Protein AF-A0A031FPN6-F1 (afdb_monomer_lite)

pLDDT: mean 72.19, std 14.5, range [34.94, 91.5]

Foldseek 3Di:
DDPDDPQPDDPPPLEWEWEWEDDPDQKIKTKTAPVCVVVLVVLCVVLVWDKDWDDDPDPDGRITIIITRQVVDVCSLLSNLVSVLVVCVVSQRGWYWYDYVVDIDIDRPDDSVVSSVVSVVVSVVVVVVVVVD

Radius of gyration: 14.67 Å; chains: 1; bounding box: 42×31×47 Å

Secondary structure (DSSP, 8-state):
--------S-S-TTEEEEEEEE-STTEEEEEEEGGGHHHHHHHHHHTT--EEEE----TT--EEEEEEESSSSTTHHHHHHHHHHHHHHHTBTBEEEEEETTEEEEESS--HHHHHHHHHHHHHHHHHHHTT-

Sequence (133 aa):
MTPHGEGWGSTDPDVIPLLIDQGFDGELKLRFPEDYAEELKALLDEQGLSHSTAAEFSSGVDLAIEVVNVLEVPGALAALAAVIRTIVHRHDGKKFVLKRGDVEVQASGYSEKHVKELLDEAARRQAELDGDR

Organism: NCBI:txid273677

Structure (mmCIF, N/CA/C/O backbone):
data_AF-A0A031FPN6-F1
#
_entry.id   AF-A0A031FPN6-F1
#
loop_
_atom_site.group_PDB
_atom_site.id
_atom_site.type_symbol
_atom_site.label_atom_id
_atom_site.label_alt_id
_atom_site.label_comp_id
_atom_site.label_asym_id
_atom_site.label_entity_id
_atom_site.label_seq_id
_atom_site.pdbx_PDB_ins_code
_atom_site.Cartn_x
_atom_site.Cartn_y
_atom_site.Cartn_z
_atom_site.occupancy
_atom_site.B_iso_or_equiv
_atom_site.auth_seq_id
_atom_site.auth_comp_id
_atom_site.auth_asym_id
_atom_site.auth_atom_id
_atom_site.pdbx_PDB_model_num
ATOM 1 N N . MET A 1 1 ? 16.508 -5.061 31.135 1.00 36.75 1 MET A N 1
ATOM 2 C CA . MET A 1 1 ? 15.055 -4.866 31.308 1.00 36.75 1 MET A CA 1
ATOM 3 C C . MET A 1 1 ? 14.516 -4.500 29.941 1.00 36.75 1 MET A C 1
ATOM 5 O O . MET A 1 1 ? 15.022 -3.567 29.338 1.00 36.75 1 MET A O 1
ATOM 9 N N . THR A 1 2 ? 13.658 -5.358 29.407 1.00 39.12 2 THR A N 1
ATOM 10 C CA . THR A 1 2 ? 13.120 -5.363 28.040 1.00 39.12 2 THR A CA 1
ATOM 11 C C . THR A 1 2 ? 12.391 -4.059 27.698 1.00 39.12 2 THR A C 1
ATOM 13 O O . THR A 1 2 ? 11.544 -3.641 28.490 1.00 39.12 2 THR A O 1
ATOM 16 N N . PRO A 1 3 ? 12.649 -3.416 26.544 1.00 44.19 3 PRO A N 1
ATOM 17 C CA . PRO A 1 3 ? 11.699 -2.456 26.017 1.00 44.19 3 PRO A CA 1
ATOM 18 C C . PRO A 1 3 ? 10.481 -3.217 25.482 1.00 44.19 3 PRO A C 1
ATOM 20 O O . PRO A 1 3 ? 10.594 -4.124 24.664 1.00 44.19 3 PRO A O 1
ATOM 23 N N . HIS A 1 4 ? 9.352 -2.893 26.107 1.00 34.94 4 HIS A N 1
ATOM 24 C CA . HIS A 1 4 ? 8.009 -2.777 25.548 1.00 34.94 4 HIS A CA 1
ATOM 25 C C . HIS A 1 4 ? 7.792 -3.469 24.195 1.00 34.94 4 HIS A C 1
ATOM 27 O O . HIS A 1 4 ? 8.253 -2.987 23.166 1.00 34.94 4 HIS A O 1
ATOM 33 N N . GLY A 1 5 ? 7.055 -4.581 24.213 1.00 37.91 5 GLY A N 1
ATOM 34 C CA . GLY A 1 5 ? 6.539 -5.187 22.995 1.00 37.91 5 GLY A CA 1
ATOM 35 C C . GLY A 1 5 ? 5.667 -4.176 22.263 1.00 37.91 5 GLY A C 1
ATOM 36 O O . GLY A 1 5 ? 4.622 -3.770 22.770 1.00 37.91 5 GLY A O 1
ATOM 37 N N . GLU A 1 6 ? 6.123 -3.762 21.089 1.00 40.84 6 GLU A N 1
ATOM 38 C CA . GLU A 1 6 ? 5.293 -3.136 20.076 1.00 40.84 6 GLU A CA 1
ATOM 39 C C . GLU A 1 6 ? 4.185 -4.140 19.741 1.00 40.84 6 GLU A C 1
ATOM 41 O O . GLU A 1 6 ? 4.411 -5.167 19.101 1.00 40.84 6 GLU A O 1
ATOM 46 N N . GLY A 1 7 ? 2.996 -3.905 20.293 1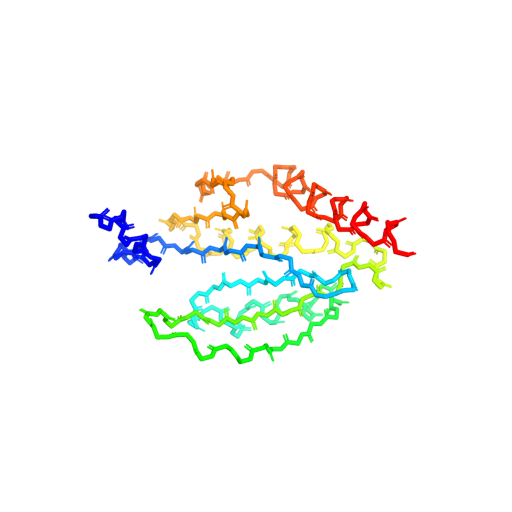.00 41.81 7 GLY A N 1
ATOM 47 C CA . GLY A 1 7 ? 1.790 -4.639 19.943 1.00 41.81 7 GLY A CA 1
ATOM 48 C C . GLY A 1 7 ? 1.390 -4.237 18.534 1.00 41.81 7 GLY A C 1
ATOM 49 O O . GLY A 1 7 ? 0.646 -3.281 18.344 1.00 41.81 7 GLY A O 1
ATOM 50 N N . TRP A 1 8 ? 1.944 -4.924 17.543 1.00 57.94 8 TRP A N 1
ATOM 51 C CA . TRP A 1 8 ? 1.508 -4.803 16.162 1.00 57.94 8 TRP A CA 1
ATOM 52 C C . TRP A 1 8 ? 0.131 -5.450 16.074 1.00 57.94 8 TRP A C 1
ATOM 54 O O . TRP A 1 8 ? -0.028 -6.623 16.383 1.00 57.94 8 TRP A O 1
ATOM 64 N N . GLY A 1 9 ? -0.876 -4.646 15.760 1.00 49.59 9 GLY A N 1
ATOM 65 C CA . GLY A 1 9 ? -2.279 -5.020 15.871 1.00 49.59 9 GLY A CA 1
ATOM 66 C C . GLY A 1 9 ? -2.996 -4.012 16.752 1.00 49.59 9 GLY A C 1
ATOM 67 O O . GLY A 1 9 ? -3.085 -4.183 17.969 1.00 49.59 9 GLY A O 1
ATOM 68 N N . SER A 1 10 ? -3.523 -2.950 16.136 1.00 50.72 10 SER A N 1
ATOM 69 C CA . SER A 1 10 ? -4.582 -2.185 16.790 1.00 50.72 10 SER A CA 1
ATOM 70 C C . SER A 1 10 ? -5.674 -3.175 17.172 1.00 50.72 10 SER A C 1
ATOM 72 O O . SER A 1 10 ? -6.224 -3.866 16.322 1.00 50.72 10 SER A O 1
ATOM 74 N N . THR A 1 11 ? -5.959 -3.277 18.467 1.00 53.16 11 THR A N 1
ATOM 75 C CA . THR A 1 11 ? -7.057 -4.113 18.974 1.00 53.16 11 THR A CA 1
ATOM 76 C C . THR A 1 11 ? -8.417 -3.456 18.707 1.00 53.16 11 THR A C 1
ATOM 78 O O . THR A 1 11 ? -9.461 -4.028 19.010 1.00 53.16 11 THR A O 1
ATOM 81 N N . ASP A 1 12 ? -8.400 -2.244 18.145 1.00 62.16 12 ASP A N 1
ATOM 82 C CA . ASP A 1 12 ? -9.553 -1.500 17.676 1.00 62.16 12 ASP A CA 1
ATOM 83 C C . ASP A 1 12 ? -10.036 -2.069 16.329 1.00 62.16 12 ASP A C 1
ATOM 85 O O . ASP A 1 12 ? -9.358 -1.889 15.316 1.00 62.16 12 ASP A O 1
ATOM 89 N N . PRO A 1 13 ? -11.230 -2.686 16.265 1.00 63.19 13 PRO A N 1
ATOM 90 C CA . PRO A 1 13 ? -11.785 -3.230 15.017 1.00 63.19 13 PRO A CA 1
ATOM 91 C C . PRO A 1 13 ? -12.114 -2.145 13.974 1.00 63.19 13 PRO A C 1
ATOM 93 O O . PRO A 1 13 ? -12.442 -2.451 12.830 1.00 63.19 13 PRO A O 1
ATOM 96 N N . ASP A 1 14 ? -12.050 -0.876 14.379 1.00 69.81 14 ASP A N 1
ATOM 97 C CA . ASP A 1 14 ? -12.272 0.297 13.535 1.00 69.81 14 ASP A CA 1
ATOM 98 C C . ASP A 1 14 ? -10.990 0.766 12.821 1.00 69.81 14 ASP A C 1
ATOM 100 O O . ASP A 1 14 ? -11.045 1.662 11.978 1.00 69.81 14 ASP A O 1
ATOM 104 N N . VAL A 1 15 ? -9.831 0.179 13.150 1.00 73.50 15 VAL A N 1
ATOM 105 C CA . VAL A 1 15 ? -8.535 0.556 12.582 1.00 73.50 15 VAL A CA 1
ATOM 106 C C . VAL A 1 15 ? -8.035 -0.520 11.618 1.00 73.50 15 VAL A C 1
ATOM 108 O 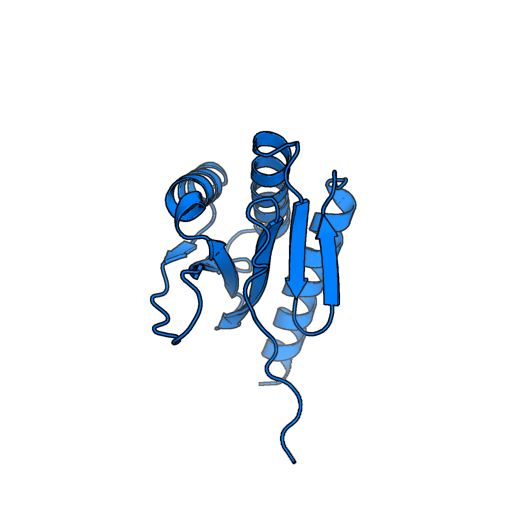O . VAL A 1 15 ? -7.808 -1.659 12.013 1.00 73.50 15 VAL A O 1
ATOM 111 N N . ILE A 1 16 ? -7.801 -0.150 10.360 1.00 79.56 16 ILE A N 1
ATOM 112 C CA . ILE A 1 16 ? -7.177 -1.008 9.351 1.00 79.56 16 ILE A CA 1
ATOM 113 C C . ILE A 1 16 ? -5.692 -0.630 9.229 1.00 79.56 16 ILE A C 1
ATOM 115 O O . ILE A 1 16 ? -5.367 0.422 8.662 1.00 79.56 16 ILE A O 1
ATOM 119 N N . PRO A 1 17 ? -4.762 -1.452 9.746 1.00 80.06 17 PRO A N 1
ATOM 120 C CA . PRO A 1 17 ? -3.340 -1.226 9.532 1.00 80.06 17 PRO A CA 1
ATOM 121 C C . PRO A 1 17 ? -2.968 -1.533 8.076 1.00 80.06 17 PRO A C 1
ATOM 123 O O . PRO A 1 17 ? -3.272 -2.607 7.564 1.00 80.06 17 PRO A O 1
ATOM 126 N N . LEU A 1 18 ? -2.275 -0.601 7.424 1.00 83.12 18 LEU A N 1
ATOM 127 C CA . LEU A 1 18 ? -1.644 -0.805 6.125 1.00 83.12 18 LEU A CA 1
ATOM 128 C C . LEU A 1 18 ? -0.152 -0.502 6.255 1.00 83.12 18 LEU A C 1
ATOM 130 O O . LEU A 1 18 ? 0.273 0.649 6.335 1.00 83.12 18 LEU A O 1
ATOM 134 N N . LEU A 1 19 ? 0.659 -1.547 6.285 1.00 81.81 19 LEU A N 1
ATOM 135 C CA . LEU A 1 19 ? 2.103 -1.423 6.419 1.00 81.81 19 LEU A CA 1
ATOM 136 C C . LEU A 1 19 ? 2.747 -1.496 5.045 1.00 81.81 19 LEU A C 1
ATOM 138 O O . LEU A 1 19 ? 2.406 -2.361 4.243 1.00 81.81 19 LEU A O 1
ATOM 142 N N . ILE A 1 20 ? 3.686 -0.593 4.794 1.00 83.81 20 ILE A N 1
ATOM 143 C CA . ILE A 1 20 ? 4.485 -0.572 3.575 1.00 83.81 20 ILE A CA 1
ATOM 144 C C . ILE A 1 20 ? 5.932 -0.785 3.998 1.00 83.81 20 ILE A C 1
ATOM 146 O O . ILE A 1 20 ? 6.579 0.111 4.545 1.00 83.81 20 ILE A O 1
ATOM 150 N N . ASP A 1 21 ? 6.420 -1.991 3.754 1.00 81.12 21 ASP A N 1
ATOM 151 C CA . ASP A 1 21 ? 7.791 -2.408 4.005 1.00 81.12 21 ASP A CA 1
ATOM 152 C C . ASP A 1 21 ? 8.578 -2.492 2.698 1.00 81.12 21 ASP A C 1
ATOM 154 O O . ASP A 1 21 ? 8.016 -2.593 1.604 1.00 81.12 21 ASP A O 1
ATOM 158 N N . GLN A 1 22 ? 9.903 -2.460 2.809 1.00 75.56 22 GLN A N 1
ATOM 159 C CA . GLN A 1 22 ? 10.760 -2.693 1.651 1.00 75.56 22 GLN A CA 1
ATOM 160 C C . GLN A 1 22 ? 10.812 -4.189 1.316 1.00 75.56 22 GLN A C 1
ATOM 162 O O . GLN A 1 22 ? 10.978 -5.048 2.190 1.00 75.56 22 GLN A O 1
ATOM 167 N N . GLY A 1 23 ? 10.633 -4.494 0.033 1.00 73.12 23 GLY A N 1
ATOM 168 C CA . GLY A 1 23 ? 10.850 -5.812 -0.550 1.00 73.12 23 GLY A CA 1
ATOM 169 C C . GLY A 1 23 ? 12.276 -5.990 -1.066 1.00 73.12 23 GLY A C 1
ATOM 170 O O . GLY A 1 23 ? 13.184 -5.249 -0.688 1.00 73.12 23 GLY A O 1
ATOM 171 N N . PHE A 1 24 ? 12.485 -7.009 -1.898 1.00 70.88 24 PHE A N 1
ATOM 172 C CA . PHE A 1 24 ? 13.763 -7.235 -2.568 1.00 70.88 24 PHE A CA 1
ATOM 173 C C . PHE A 1 24 ? 13.724 -6.555 -3.951 1.00 70.88 24 PHE A C 1
ATOM 175 O O . PHE A 1 24 ? 12.649 -6.373 -4.497 1.00 70.88 24 PHE A O 1
ATOM 182 N N . ASP A 1 25 ? 14.859 -6.109 -4.500 1.00 74.31 25 ASP A N 1
ATOM 183 C CA . ASP A 1 25 ? 14.978 -5.725 -5.927 1.00 74.31 25 ASP A CA 1
ATOM 184 C C . ASP A 1 25 ? 13.870 -4.786 -6.473 1.00 74.31 25 ASP A C 1
ATOM 186 O O . ASP A 1 25 ? 13.190 -5.079 -7.448 1.00 74.31 25 ASP A O 1
ATOM 190 N N . GLY A 1 26 ? 13.614 -3.646 -5.821 1.00 71.94 26 GLY A N 1
ATOM 191 C CA . GLY A 1 26 ? 12.550 -2.736 -6.296 1.00 71.94 26 GLY A CA 1
ATOM 192 C C . GLY A 1 26 ? 11.101 -3.069 -5.917 1.00 71.94 26 GLY A C 1
ATOM 193 O O . GLY A 1 26 ? 10.194 -2.335 -6.309 1.00 71.94 26 GLY A O 1
ATOM 194 N N . GLU A 1 27 ? 10.863 -4.121 -5.137 1.00 84.81 27 GLU A N 1
ATOM 195 C CA . GLU A 1 27 ? 9.540 -4.484 -4.630 1.00 84.81 27 GLU A CA 1
ATOM 196 C C . GLU A 1 27 ? 9.135 -3.722 -3.355 1.00 84.81 27 GLU A C 1
ATOM 198 O O . GLU A 1 27 ? 9.958 -3.441 -2.482 1.00 84.81 27 GLU A O 1
ATOM 203 N N . LEU A 1 28 ? 7.838 -3.477 -3.178 1.00 85.56 28 LEU A N 1
ATOM 204 C CA . LEU A 1 28 ? 7.246 -3.045 -1.910 1.00 85.56 28 LEU A CA 1
ATOM 205 C C . LEU A 1 28 ? 6.420 -4.177 -1.304 1.00 85.56 28 LEU A C 1
ATOM 207 O O . LEU A 1 28 ? 5.650 -4.829 -2.000 1.00 85.56 28 LEU A O 1
ATOM 211 N N . LYS A 1 29 ? 6.540 -4.389 0.006 1.00 86.62 29 LYS A N 1
ATOM 212 C CA . LYS A 1 29 ? 5.722 -5.345 0.756 1.00 86.62 29 LYS A CA 1
ATOM 213 C C . LYS A 1 29 ? 4.574 -4.612 1.425 1.00 86.62 29 LYS A C 1
ATOM 215 O O . LYS A 1 29 ? 4.792 -3.793 2.313 1.00 86.62 29 LYS A O 1
ATOM 220 N N . LEU A 1 30 ? 3.355 -4.926 1.021 1.00 86.50 30 LEU A N 1
ATOM 221 C CA . LEU A 1 30 ? 2.141 -4.435 1.653 1.00 86.50 30 LEU A CA 1
ATOM 222 C C . LEU A 1 30 ? 1.694 -5.453 2.692 1.00 86.50 30 LEU A C 1
ATOM 224 O O . LEU A 1 30 ? 1.447 -6.598 2.328 1.00 86.50 30 LEU A O 1
ATOM 228 N N . ARG A 1 31 ? 1.566 -5.053 3.960 1.00 86.19 31 ARG A N 1
ATOM 229 C CA . ARG A 1 31 ? 0.937 -5.888 4.995 1.00 86.19 31 ARG A CA 1
ATOM 230 C C . ARG A 1 31 ? -0.389 -5.284 5.425 1.00 86.19 31 ARG A C 1
ATOM 232 O O . ARG A 1 31 ? -0.462 -4.086 5.695 1.00 86.19 31 ARG A O 1
ATOM 239 N N . PHE A 1 32 ? -1.420 -6.109 5.490 1.00 83.81 32 PHE A N 1
ATOM 240 C CA . PHE A 1 32 ? -2.797 -5.690 5.752 1.00 83.81 32 PHE A CA 1
ATOM 241 C C . PHE A 1 32 ? -3.597 -6.870 6.336 1.00 83.81 32 PHE A C 1
ATOM 243 O O . PHE A 1 32 ? -3.158 -8.011 6.197 1.00 83.81 32 PHE A O 1
ATOM 250 N N . PRO A 1 33 ? -4.744 -6.646 7.003 1.00 84.75 33 PRO A N 1
ATOM 251 C CA . PRO A 1 33 ? -5.535 -7.741 7.571 1.00 84.75 33 PRO A CA 1
ATOM 252 C C . PRO A 1 33 ? -6.055 -8.689 6.487 1.00 84.75 33 PRO A C 1
ATOM 254 O O . PRO A 1 33 ? -6.482 -8.221 5.430 1.00 84.75 33 PRO A O 1
ATOM 257 N N . GLU A 1 34 ? -6.048 -9.998 6.753 1.00 82.44 34 GLU A N 1
ATOM 258 C CA . GLU A 1 34 ? -6.437 -11.038 5.782 1.00 82.44 34 GLU A CA 1
ATOM 259 C C . GLU A 1 34 ? -7.807 -10.800 5.120 1.00 82.44 34 GLU A C 1
ATOM 261 O O . GLU A 1 34 ? -7.945 -11.028 3.918 1.00 82.44 34 GLU A O 1
ATOM 266 N N . ASP A 1 35 ? -8.775 -10.229 5.848 1.00 83.62 35 ASP A N 1
ATOM 267 C CA . ASP A 1 35 ? -10.113 -9.883 5.344 1.00 83.62 35 ASP A CA 1
ATOM 268 C C . ASP A 1 35 ? -10.092 -8.968 4.106 1.00 83.62 35 ASP A C 1
ATOM 270 O O . ASP A 1 35 ? -11.038 -8.959 3.319 1.00 83.62 35 ASP A O 1
ATOM 274 N N . TYR A 1 36 ? -9.023 -8.188 3.914 1.00 84.88 36 TYR A N 1
ATOM 275 C CA . TYR A 1 36 ? -8.878 -7.265 2.784 1.00 84.88 36 TYR A CA 1
ATOM 276 C C . TYR A 1 36 ? -7.989 -7.823 1.665 1.00 84.88 36 TYR A C 1
ATOM 278 O O . TYR A 1 36 ? -7.790 -7.142 0.658 1.00 84.88 36 TYR A O 1
ATOM 286 N N . ALA A 1 37 ? -7.459 -9.044 1.801 1.00 85.75 37 ALA A N 1
ATOM 287 C CA . ALA A 1 37 ? -6.518 -9.625 0.844 1.00 85.75 37 ALA A CA 1
ATOM 288 C C . ALA A 1 37 ? -7.096 -9.786 -0.551 1.00 85.75 37 ALA A C 1
ATOM 290 O O . ALA A 1 37 ? -6.478 -9.368 -1.528 1.00 85.75 37 ALA A O 1
ATOM 291 N N . GLU A 1 38 ? -8.286 -10.369 -0.655 1.00 88.69 38 GLU A N 1
ATOM 292 C CA . GLU A 1 38 ? -8.920 -10.584 -1.953 1.00 88.69 38 GLU A CA 1
ATOM 293 C C . GLU A 1 38 ? -9.264 -9.255 -2.635 1.00 88.69 38 GLU A C 1
ATOM 295 O O . GLU A 1 38 ? -9.025 -9.099 -3.833 1.00 88.69 38 GLU A O 1
ATOM 300 N N . GLU A 1 39 ? -9.749 -8.268 -1.872 1.00 89.88 39 GLU A N 1
ATOM 301 C CA . GLU A 1 39 ? -10.059 -6.936 -2.399 1.00 89.88 39 GLU A CA 1
ATOM 302 C C . GLU A 1 39 ? -8.797 -6.215 -2.890 1.00 89.88 39 GLU A C 1
ATOM 304 O O . GLU A 1 39 ? -8.782 -5.669 -3.995 1.00 89.88 39 GLU A O 1
ATOM 309 N N . LEU A 1 40 ? -7.728 -6.229 -2.091 1.00 87.94 40 LEU A N 1
ATOM 310 C CA . LEU A 1 40 ? -6.475 -5.562 -2.427 1.00 87.94 40 LEU A CA 1
ATOM 311 C C . LEU A 1 40 ? -5.825 -6.196 -3.657 1.00 87.94 40 LEU A C 1
ATOM 313 O O . LEU A 1 40 ? -5.406 -5.476 -4.558 1.00 87.94 40 LEU A O 1
ATOM 317 N N . LYS A 1 41 ? -5.821 -7.528 -3.749 1.00 90.31 41 LYS A N 1
ATOM 318 C CA . LYS A 1 41 ? -5.317 -8.254 -4.922 1.00 90.31 41 LYS A CA 1
ATOM 319 C C . LYS A 1 41 ? -6.109 -7.926 -6.183 1.00 90.31 41 LYS A C 1
ATOM 321 O O . LYS A 1 41 ? -5.508 -7.654 -7.215 1.00 90.31 41 LYS A O 1
ATOM 326 N N . ALA A 1 42 ? -7.438 -7.881 -6.098 1.00 91.50 42 ALA A N 1
ATOM 327 C CA . ALA A 1 42 ? -8.272 -7.499 -7.235 1.00 91.50 42 ALA A CA 1
ATOM 328 C C . ALA A 1 42 ? -7.978 -6.068 -7.715 1.00 91.50 42 ALA A C 1
ATOM 330 O O . ALA A 1 42 ? -7.947 -5.813 -8.915 1.00 91.50 42 ALA A O 1
ATOM 331 N N . LEU A 1 43 ? -7.729 -5.134 -6.792 1.00 91.12 43 LEU A N 1
ATOM 332 C CA . LEU A 1 43 ? -7.369 -3.760 -7.142 1.00 91.12 43 LEU A CA 1
ATOM 333 C C . LEU A 1 43 ? -5.963 -3.650 -7.744 1.00 91.12 43 LEU A C 1
ATOM 335 O O . LEU A 1 43 ? -5.762 -2.850 -8.653 1.00 91.12 43 LEU A O 1
ATOM 339 N N . LEU A 1 44 ? -4.994 -4.435 -7.263 1.00 90.81 44 LEU A N 1
ATOM 340 C CA . LEU A 1 44 ? -3.659 -4.493 -7.865 1.00 90.81 44 LEU A CA 1
ATOM 341 C C . LEU A 1 44 ? -3.727 -5.026 -9.307 1.00 90.81 44 LEU A C 1
ATOM 343 O O . LEU A 1 44 ? -3.133 -4.417 -10.198 1.00 90.81 44 LEU A O 1
ATOM 347 N N . ASP A 1 45 ? -4.497 -6.092 -9.542 1.00 91.44 45 ASP A N 1
ATOM 348 C CA . ASP A 1 45 ? -4.722 -6.668 -10.876 1.00 91.44 45 ASP A CA 1
ATOM 349 C C . ASP A 1 45 ? -5.438 -5.681 -11.816 1.00 91.44 45 ASP A C 1
ATOM 351 O O . ASP A 1 45 ? -4.992 -5.459 -12.940 1.00 91.44 45 ASP A O 1
ATOM 355 N N . GLU A 1 46 ? -6.475 -4.983 -11.330 1.00 91.19 46 GLU A N 1
ATOM 356 C CA . GLU A 1 46 ? -7.194 -3.948 -12.094 1.00 91.19 46 GLU A CA 1
ATOM 357 C C . GLU A 1 46 ? -6.268 -2.805 -12.538 1.00 91.19 46 GLU A C 1
ATOM 359 O O . GLU A 1 46 ? -6.417 -2.247 -13.627 1.00 91.19 46 GLU A O 1
ATOM 364 N N . GLN A 1 47 ? -5.289 -2.465 -11.698 1.00 86.75 47 GLN A N 1
ATOM 365 C CA . GLN A 1 47 ? -4.277 -1.458 -11.995 1.00 86.75 47 GLN A CA 1
ATOM 366 C C . GLN A 1 47 ? -3.097 -1.997 -12.828 1.00 86.75 47 GLN A C 1
ATOM 368 O O . GLN A 1 47 ? -2.194 -1.230 -13.167 1.00 86.75 47 GLN A O 1
ATOM 373 N N . GLY A 1 48 ? -3.094 -3.289 -13.177 1.00 86.94 48 GLY A N 1
ATOM 374 C CA . GLY A 1 48 ? -2.038 -3.935 -13.958 1.00 86.94 48 GLY A CA 1
ATOM 375 C C . GLY A 1 48 ? -0.699 -4.023 -13.224 1.00 86.94 48 GLY A C 1
ATOM 376 O O . GLY A 1 48 ? 0.355 -4.029 -13.862 1.00 86.94 48 GLY A O 1
ATOM 377 N N . LEU A 1 49 ? -0.724 -4.033 -11.889 1.00 88.12 49 LEU A N 1
ATOM 378 C CA . LEU A 1 49 ? 0.473 -4.133 -11.064 1.00 88.12 49 LEU A CA 1
ATOM 379 C C . LEU A 1 49 ? 0.929 -5.586 -10.960 1.00 88.12 49 LEU A C 1
ATOM 381 O O . LEU A 1 49 ? 0.138 -6.473 -10.659 1.00 88.12 49 LEU A O 1
ATOM 385 N N . SER A 1 50 ? 2.224 -5.825 -11.158 1.00 87.56 50 SER A N 1
ATOM 386 C CA . SER A 1 50 ? 2.822 -7.134 -10.892 1.00 87.56 50 SER A CA 1
ATOM 387 C C . SER A 1 50 ? 2.902 -7.339 -9.380 1.00 87.56 50 SER A C 1
ATOM 389 O O . SER A 1 50 ? 3.514 -6.527 -8.678 1.00 87.56 50 SER A O 1
ATOM 391 N N . HIS A 1 51 ? 2.253 -8.385 -8.868 1.00 89.25 51 HIS A N 1
ATOM 392 C CA . HIS A 1 51 ? 2.234 -8.677 -7.440 1.00 89.25 51 HIS A CA 1
ATOM 393 C C . HIS A 1 51 ? 2.295 -10.178 -7.134 1.00 89.25 51 HIS A C 1
ATOM 395 O O . HIS A 1 51 ? 2.021 -11.027 -7.983 1.00 89.25 51 HIS A O 1
ATOM 401 N N . SER A 1 52 ? 2.702 -10.526 -5.916 1.00 87.00 52 SER A N 1
ATOM 402 C CA . SER A 1 52 ? 2.773 -11.907 -5.437 1.00 87.00 52 SER A CA 1
ATOM 403 C C . SER A 1 52 ? 2.465 -11.989 -3.949 1.00 87.00 52 SER A C 1
ATOM 405 O O . SER A 1 52 ? 2.969 -11.198 -3.154 1.00 87.00 52 SER A O 1
ATOM 407 N N . THR A 1 53 ? 1.676 -12.985 -3.557 1.00 84.88 53 THR A N 1
ATOM 408 C CA . THR A 1 53 ? 1.374 -13.229 -2.146 1.00 84.88 53 THR A CA 1
ATOM 409 C C . THR A 1 53 ? 2.565 -13.891 -1.464 1.00 84.88 53 THR A C 1
ATOM 411 O O . THR A 1 53 ? 2.980 -14.989 -1.841 1.00 84.88 53 THR A O 1
ATOM 414 N N . ALA A 1 54 ? 3.106 -13.231 -0.442 1.00 78.94 54 ALA A N 1
ATOM 415 C CA . ALA A 1 54 ? 4.133 -13.788 0.423 1.00 78.94 54 ALA A CA 1
ATOM 416 C C . ALA A 1 54 ? 3.488 -14.403 1.670 1.00 78.94 54 ALA A C 1
ATOM 418 O O . ALA A 1 54 ? 2.679 -13.778 2.350 1.00 78.94 54 ALA A O 1
ATOM 419 N N . ALA A 1 55 ? 3.884 -15.631 1.999 1.00 63.50 55 ALA A N 1
ATOM 420 C CA . ALA A 1 55 ? 3.539 -16.247 3.272 1.00 63.50 55 ALA A CA 1
ATOM 421 C C . ALA A 1 55 ? 4.627 -15.912 4.305 1.00 63.50 55 ALA A C 1
ATOM 423 O O . ALA A 1 55 ? 5.719 -16.480 4.253 1.00 63.50 55 ALA A O 1
ATOM 424 N N . GLU A 1 56 ? 4.349 -15.011 5.250 1.00 58.50 56 GLU A N 1
ATOM 425 C CA . GLU A 1 56 ? 5.179 -14.857 6.451 1.00 58.50 56 GLU A CA 1
ATOM 426 C C . GLU A 1 56 ? 4.474 -15.502 7.649 1.00 58.50 56 GLU A C 1
ATOM 428 O O . GLU A 1 56 ? 3.421 -15.061 8.095 1.00 58.50 56 GLU A O 1
ATOM 433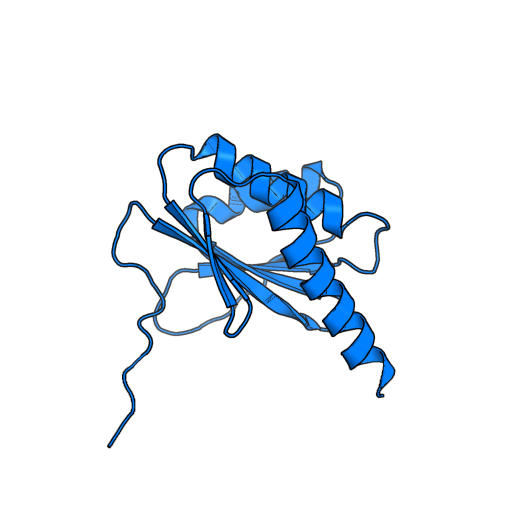 N N . PHE A 1 57 ? 5.085 -16.548 8.204 1.00 50.50 57 PHE A N 1
ATOM 434 C CA . PHE A 1 57 ? 4.657 -17.156 9.462 1.00 50.50 57 PHE A CA 1
ATOM 435 C C . PHE A 1 57 ? 5.265 -16.373 10.633 1.00 50.50 57 PHE A C 1
ATOM 437 O O . PHE A 1 57 ? 6.264 -16.801 11.211 1.00 50.50 57 PHE A O 1
ATOM 444 N N . SER A 1 58 ? 4.703 -15.211 10.974 1.00 46.66 58 SER A N 1
ATOM 445 C CA . SER A 1 58 ? 5.068 -14.494 12.204 1.00 46.66 58 SER A CA 1
ATOM 446 C C . SER A 1 58 ? 3.980 -14.643 13.263 1.00 46.66 58 SER A C 1
ATOM 448 O O . SER A 1 58 ? 2.825 -14.287 13.059 1.00 46.66 58 SER A O 1
ATOM 450 N N . SER A 1 59 ? 4.369 -15.185 14.416 1.00 42.03 59 SER A N 1
ATOM 451 C CA . SER A 1 59 ? 3.510 -15.388 15.581 1.00 42.03 59 SER A CA 1
ATOM 452 C C . SER A 1 59 ? 2.975 -14.056 16.115 1.00 42.03 59 SER A C 1
ATOM 454 O O . SER A 1 59 ? 3.675 -13.379 16.865 1.00 42.03 59 SER A O 1
ATOM 456 N N . GLY A 1 60 ? 1.733 -13.691 15.785 1.00 50.62 60 GLY A N 1
ATOM 457 C CA . GLY A 1 60 ? 0.996 -12.709 16.588 1.00 50.62 60 GLY A CA 1
ATOM 458 C C . GLY A 1 60 ? -0.117 -11.921 15.905 1.00 50.62 60 GLY A C 1
ATOM 459 O O . GLY A 1 60 ? -0.994 -11.447 16.619 1.00 50.62 60 GLY A O 1
ATOM 460 N N . VAL A 1 61 ? -0.123 -11.781 14.575 1.00 56.38 61 VAL A N 1
ATOM 461 C CA . VAL A 1 61 ? -1.117 -10.948 13.870 1.00 56.38 61 VAL A CA 1
ATOM 462 C C . VAL A 1 61 ? -1.449 -11.585 12.528 1.00 56.38 61 VAL A C 1
ATOM 464 O O . VAL A 1 61 ? -0.528 -11.877 11.766 1.00 56.38 61 VAL A O 1
ATOM 467 N N . ASP A 1 62 ? -2.735 -11.792 12.244 1.00 68.69 62 ASP A N 1
ATOM 468 C CA . ASP A 1 62 ? -3.197 -12.329 10.960 1.00 68.69 62 ASP A CA 1
ATOM 469 C C . ASP A 1 62 ? -3.170 -11.228 9.885 1.00 68.69 62 ASP A C 1
ATOM 471 O O . ASP A 1 62 ? -4.164 -10.567 9.573 1.00 68.69 62 ASP A O 1
ATOM 475 N N . LEU A 1 63 ? -1.956 -10.905 9.433 1.00 75.75 63 LEU A N 1
ATOM 476 C CA . LEU A 1 63 ? -1.728 -9.963 8.345 1.00 75.75 63 LEU A CA 1
ATOM 477 C C . LEU A 1 63 ? -1.273 -10.736 7.112 1.00 75.75 63 LEU A C 1
ATOM 479 O O . LEU A 1 63 ? -0.236 -11.403 7.125 1.00 75.75 63 LEU A O 1
ATOM 483 N N . ALA A 1 64 ? -2.025 -10.587 6.030 1.00 83.75 64 ALA A N 1
ATOM 484 C CA . ALA A 1 64 ? -1.606 -11.008 4.709 1.00 83.75 64 ALA A CA 1
ATOM 485 C C . ALA A 1 64 ? -0.537 -10.051 4.166 1.00 83.75 64 ALA A C 1
ATOM 487 O O . ALA A 1 64 ? -0.486 -8.869 4.525 1.00 83.75 64 ALA A O 1
ATOM 488 N N . ILE A 1 65 ? 0.337 -10.584 3.308 1.00 86.75 65 ILE A N 1
ATOM 489 C CA . ILE A 1 65 ? 1.467 -9.847 2.746 1.00 86.75 65 ILE A CA 1
ATOM 490 C C . ILE A 1 65 ? 1.468 -9.991 1.237 1.00 86.75 65 ILE A C 1
ATOM 492 O O . ILE A 1 65 ? 1.608 -11.094 0.712 1.00 86.75 65 ILE A O 1
ATOM 496 N N . GLU A 1 66 ? 1.375 -8.859 0.551 1.00 88.69 66 GLU A N 1
ATOM 497 C CA . GLU A 1 66 ? 1.439 -8.797 -0.901 1.00 88.69 66 GLU A CA 1
ATOM 498 C C . GLU A 1 66 ? 2.675 -8.011 -1.331 1.00 88.69 66 GLU A C 1
ATOM 500 O O . GLU A 1 66 ? 2.875 -6.858 -0.948 1.00 88.69 66 GLU A O 1
ATOM 505 N N . VAL A 1 67 ? 3.532 -8.656 -2.111 1.00 88.12 67 VAL A N 1
ATOM 506 C CA . VAL A 1 67 ? 4.737 -8.067 -2.691 1.00 88.12 67 VAL A CA 1
ATOM 507 C C . VAL A 1 67 ? 4.355 -7.442 -4.023 1.00 88.12 67 VAL A C 1
ATOM 509 O O . VAL A 1 67 ? 3.791 -8.132 -4.862 1.00 88.12 67 VAL A O 1
ATOM 512 N N . VAL A 1 68 ? 4.636 -6.157 -4.221 1.00 87.88 68 VAL A N 1
ATOM 513 C CA . VAL A 1 68 ? 4.285 -5.395 -5.426 1.00 87.88 68 VAL A CA 1
ATOM 514 C C . VAL A 1 68 ? 5.553 -4.889 -6.097 1.00 87.88 68 VAL A C 1
ATOM 516 O O . VAL A 1 68 ? 6.340 -4.170 -5.479 1.00 87.88 68 VAL A O 1
ATOM 519 N N . ASN A 1 69 ? 5.731 -5.213 -7.374 1.00 85.25 69 ASN A N 1
ATOM 520 C CA . ASN A 1 69 ? 6.864 -4.751 -8.167 1.00 85.25 69 ASN A CA 1
ATOM 521 C C . ASN A 1 69 ? 6.614 -3.325 -8.673 1.00 85.25 69 ASN A C 1
ATOM 523 O O . ASN A 1 69 ? 5.760 -3.103 -9.534 1.00 85.25 69 ASN A O 1
ATOM 527 N N . VAL A 1 70 ? 7.347 -2.341 -8.133 1.00 80.31 70 VAL A N 1
ATOM 528 C CA . VAL A 1 70 ? 7.144 -0.920 -8.478 1.00 80.31 70 VAL A CA 1
ATOM 529 C C . VAL A 1 70 ? 8.189 -0.345 -9.433 1.00 80.31 70 VAL A C 1
ATOM 531 O O . VAL A 1 70 ? 8.000 0.768 -9.926 1.00 80.31 70 VAL A O 1
ATOM 534 N N . LEU A 1 71 ? 9.262 -1.086 -9.726 1.00 75.81 71 LEU A N 1
ATOM 535 C CA . LEU A 1 71 ? 10.291 -0.672 -10.688 1.00 75.81 71 LEU A CA 1
ATOM 536 C C . LEU A 1 71 ? 10.057 -1.210 -12.107 1.00 75.81 71 LEU A C 1
ATOM 538 O O . LEU A 1 71 ? 10.473 -0.568 -13.069 1.00 75.81 71 LEU A O 1
ATOM 542 N N . GLU A 1 72 ? 9.372 -2.346 -12.257 1.00 71.38 72 GLU A N 1
ATOM 543 C CA . GLU A 1 72 ? 9.155 -2.980 -13.567 1.00 71.38 72 GLU A CA 1
ATOM 544 C C . GLU A 1 72 ? 8.156 -2.222 -14.451 1.00 71.38 72 GLU A C 1
ATOM 546 O O . GLU A 1 72 ? 8.249 -2.258 -15.680 1.00 71.38 72 GLU A O 1
ATOM 551 N N . VAL A 1 73 ? 7.193 -1.524 -13.836 1.00 73.94 73 VAL A N 1
ATOM 552 C CA . VAL A 1 73 ? 6.096 -0.864 -14.550 1.00 73.94 73 VAL A CA 1
ATOM 553 C C . VAL A 1 73 ? 6.162 0.655 -14.346 1.00 73.94 73 VAL A C 1
ATOM 555 O O . VAL A 1 73 ? 6.029 1.140 -13.217 1.00 73.94 73 VAL A O 1
ATOM 558 N N . PRO A 1 74 ? 6.319 1.456 -15.418 1.00 76.88 74 PRO A N 1
ATOM 559 C CA . PRO A 1 74 ? 6.288 2.907 -15.300 1.00 76.88 74 PRO A CA 1
ATOM 560 C C . PRO A 1 74 ? 4.924 3.361 -14.775 1.00 76.88 74 PRO A C 1
ATOM 562 O O . PRO A 1 74 ? 3.880 3.034 -15.333 1.00 76.88 74 PRO A O 1
ATOM 565 N N . GLY A 1 75 ? 4.936 4.139 -13.693 1.00 80.12 75 GLY A N 1
ATOM 566 C CA . GLY A 1 75 ? 3.711 4.595 -13.037 1.00 80.12 75 GLY A CA 1
ATOM 567 C C . GLY A 1 75 ? 3.132 3.619 -12.011 1.00 80.12 75 GLY A C 1
ATOM 568 O O . GLY A 1 75 ? 2.118 3.964 -11.404 1.00 80.12 75 GLY A O 1
ATOM 569 N N . ALA A 1 76 ? 3.787 2.483 -11.734 1.00 82.44 76 ALA A N 1
ATOM 570 C CA . ALA A 1 76 ? 3.355 1.524 -10.712 1.00 82.44 76 ALA A CA 1
ATOM 571 C C . ALA A 1 76 ? 3.076 2.183 -9.357 1.00 82.44 76 ALA A C 1
ATOM 573 O O . ALA A 1 76 ? 2.118 1.864 -8.665 1.00 82.44 76 ALA A O 1
ATOM 574 N N . LEU A 1 77 ? 3.879 3.180 -9.009 1.00 80.62 77 LEU A N 1
ATOM 575 C CA . LEU A 1 77 ? 3.728 3.945 -7.783 1.00 80.62 77 LEU A CA 1
ATOM 576 C C . LEU A 1 77 ? 2.433 4.764 -7.717 1.00 80.62 77 LEU A C 1
ATOM 578 O O . LEU A 1 77 ? 1.775 4.827 -6.682 1.00 80.62 77 LEU A O 1
ATOM 582 N N . ALA A 1 78 ? 2.059 5.394 -8.831 1.00 81.56 78 ALA A N 1
ATOM 583 C CA . ALA A 1 78 ? 0.806 6.134 -8.931 1.00 81.56 78 ALA A CA 1
ATOM 584 C C . ALA A 1 78 ? -0.392 5.176 -8.938 1.00 81.56 78 ALA A C 1
ATOM 586 O O . ALA A 1 78 ? -1.415 5.467 -8.323 1.00 81.56 78 ALA A O 1
ATOM 587 N N . ALA A 1 79 ? -0.237 4.020 -9.580 1.00 85.31 79 ALA A N 1
ATOM 588 C CA . ALA A 1 79 ? -1.237 2.966 -9.603 1.00 85.31 79 ALA A CA 1
ATOM 589 C C . ALA A 1 79 ? -1.457 2.372 -8.196 1.00 85.31 79 ALA A C 1
ATOM 591 O O . ALA A 1 79 ? -2.589 2.262 -7.733 1.00 85.31 79 ALA A O 1
ATOM 592 N N . LEU A 1 80 ? -0.381 2.125 -7.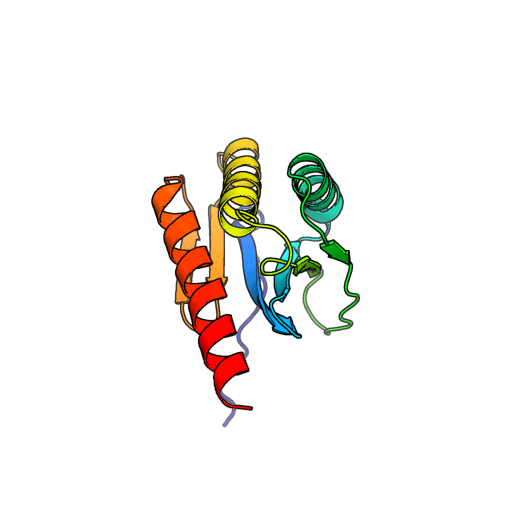444 1.00 84.62 80 LEU A N 1
ATOM 593 C CA . LEU A 1 80 ? -0.448 1.694 -6.049 1.00 84.62 80 LEU A CA 1
ATOM 594 C C . LEU A 1 80 ? -1.098 2.766 -5.158 1.00 84.62 80 LEU A C 1
ATOM 596 O O . LEU A 1 80 ? -1.927 2.442 -4.308 1.00 84.62 80 LEU A O 1
ATOM 600 N N . ALA A 1 81 ? -0.806 4.051 -5.389 1.00 83.31 81 ALA A N 1
ATOM 601 C CA . ALA A 1 81 ? -1.494 5.144 -4.698 1.00 83.31 81 ALA A CA 1
ATOM 602 C C . ALA A 1 81 ? -3.012 5.113 -4.949 1.00 83.31 81 ALA A C 1
ATOM 604 O O . ALA A 1 81 ? -3.797 5.335 -4.023 1.00 83.31 81 ALA A O 1
ATOM 605 N N . ALA A 1 82 ? -3.426 4.812 -6.184 1.00 84.75 82 ALA A N 1
ATOM 606 C CA . ALA A 1 82 ? -4.830 4.680 -6.557 1.00 84.75 82 ALA A CA 1
ATOM 607 C C . ALA A 1 82 ? -5.500 3.469 -5.884 1.00 84.75 82 ALA A C 1
ATOM 609 O O . ALA A 1 82 ? -6.631 3.603 -5.409 1.00 84.75 82 ALA A O 1
ATOM 610 N N . VAL A 1 83 ? -4.807 2.330 -5.760 1.00 87.44 83 VAL A N 1
ATOM 611 C CA . VAL A 1 83 ? -5.294 1.157 -5.006 1.00 87.44 83 VAL A CA 1
ATOM 612 C C . VAL A 1 83 ? -5.549 1.517 -3.546 1.00 87.44 83 VAL A C 1
ATOM 614 O O . VAL A 1 83 ? -6.663 1.340 -3.051 1.00 87.44 83 VAL A O 1
ATOM 617 N N . ILE A 1 84 ? -4.548 2.091 -2.872 1.00 83.69 84 ILE A N 1
ATOM 618 C CA . ILE A 1 84 ? -4.652 2.478 -1.458 1.00 83.69 84 ILE A CA 1
ATOM 619 C C . ILE A 1 84 ? -5.798 3.471 -1.263 1.00 83.69 84 ILE A C 1
ATOM 621 O O . ILE A 1 84 ? -6.625 3.305 -0.369 1.00 83.69 84 ILE A O 1
ATOM 625 N N . ARG A 1 85 ? -5.895 4.481 -2.133 1.00 82.12 85 ARG A N 1
ATOM 626 C CA . ARG A 1 85 ? -6.991 5.454 -2.104 1.00 82.12 85 ARG A CA 1
ATOM 627 C C . ARG A 1 85 ? -8.352 4.780 -2.265 1.00 82.12 85 ARG A C 1
ATOM 629 O O . ARG A 1 85 ? -9.292 5.156 -1.571 1.00 82.12 85 ARG A O 1
ATOM 636 N N . THR A 1 86 ? -8.464 3.819 -3.175 1.00 86.31 86 THR A N 1
ATOM 637 C CA . THR A 1 86 ? -9.724 3.118 -3.443 1.00 86.31 86 THR A CA 1
ATOM 638 C C . THR A 1 86 ? -10.171 2.315 -2.228 1.00 86.31 86 THR A C 1
ATOM 640 O O . THR A 1 86 ? -11.332 2.424 -1.844 1.00 86.31 86 THR A O 1
ATOM 643 N N . ILE A 1 87 ? -9.258 1.601 -1.565 1.00 83.50 87 ILE A N 1
ATOM 644 C CA . ILE A 1 87 ? -9.565 0.889 -0.316 1.00 83.50 87 ILE A CA 1
ATOM 645 C C . ILE A 1 87 ? -9.981 1.866 0.784 1.00 83.50 87 ILE A C 1
ATOM 647 O O . ILE A 1 87 ? -11.034 1.687 1.392 1.00 83.50 87 ILE A O 1
ATOM 651 N N . VAL A 1 88 ? -9.207 2.932 1.006 1.00 80.12 88 VAL A N 1
ATOM 652 C CA . VAL A 1 88 ? -9.535 3.944 2.024 1.00 80.12 88 VAL A CA 1
ATOM 653 C C . VAL A 1 88 ? -10.916 4.549 1.773 1.00 80.12 88 VAL A C 1
ATOM 655 O O . VAL A 1 88 ? -11.678 4.756 2.710 1.00 80.12 88 VAL A O 1
ATOM 658 N N . HIS A 1 89 ? -11.261 4.803 0.510 1.00 81.12 89 HIS A N 1
ATOM 659 C CA . HIS A 1 89 ? -12.549 5.379 0.142 1.00 81.12 89 HIS A CA 1
ATOM 660 C C . HIS A 1 89 ? -13.716 4.387 0.247 1.00 81.12 89 HIS A C 1
ATOM 662 O O . HIS A 1 89 ? -14.815 4.774 0.631 1.00 81.12 89 HIS A O 1
ATOM 668 N N . ARG A 1 90 ? -13.510 3.109 -0.086 1.00 83.38 90 ARG A N 1
ATOM 669 C CA . ARG A 1 90 ? -14.547 2.068 0.043 1.00 83.38 90 ARG A CA 1
ATOM 670 C C . ARG A 1 90 ? -14.871 1.745 1.494 1.00 83.38 90 ARG A C 1
ATOM 672 O O . ARG A 1 90 ? -16.006 1.400 1.806 1.00 83.38 90 ARG A O 1
ATOM 679 N N . HIS A 1 91 ? -13.884 1.899 2.366 1.00 79.94 91 HIS A N 1
ATOM 680 C CA . HIS A 1 91 ? -14.011 1.717 3.807 1.00 79.94 91 HIS A CA 1
ATOM 681 C C . HIS A 1 91 ? -14.057 3.068 4.538 1.00 79.94 91 HIS A C 1
ATOM 683 O O . HIS A 1 91 ? -13.584 3.179 5.671 1.00 79.94 91 HIS A O 1
ATOM 689 N N . ASP A 1 92 ? -14.636 4.090 3.891 1.00 67.12 92 ASP A N 1
ATOM 690 C CA . ASP A 1 92 ? -14.888 5.406 4.484 1.00 67.12 92 ASP A CA 1
ATOM 691 C C . ASP A 1 92 ? -15.696 5.242 5.781 1.00 67.12 92 ASP A C 1
ATOM 693 O O . ASP A 1 92 ? -16.769 4.636 5.802 1.00 67.12 92 ASP A O 1
ATOM 697 N N . GLY A 1 93 ? -15.120 5.711 6.888 1.00 65.06 93 GLY A N 1
ATOM 698 C CA . GLY A 1 93 ? -15.631 5.483 8.241 1.00 65.06 93 GLY A CA 1
ATOM 699 C C . GLY A 1 93 ? -14.710 4.642 9.124 1.00 65.06 93 GLY A C 1
ATOM 700 O O . GLY A 1 93 ? -14.826 4.741 10.340 1.00 65.06 93 GLY A O 1
ATOM 701 N N . LYS A 1 94 ? -13.759 3.898 8.542 1.00 71.06 94 LYS A N 1
ATOM 702 C CA . LYS A 1 94 ? -12.681 3.223 9.278 1.00 71.06 94 LYS A CA 1
ATOM 703 C C . LYS A 1 94 ? -11.413 4.072 9.288 1.00 71.06 94 LYS A C 1
ATOM 705 O O . LYS A 1 94 ? -11.133 4.824 8.352 1.00 71.06 94 LYS A O 1
ATOM 710 N N . LYS A 1 95 ? -10.615 3.941 10.343 1.00 73.06 95 LYS A N 1
ATOM 711 C CA . LYS A 1 95 ? -9.308 4.596 10.455 1.00 73.06 95 LYS A CA 1
ATOM 712 C C . LYS A 1 95 ? -8.262 3.732 9.779 1.00 73.06 95 LYS A C 1
ATOM 714 O O . LYS A 1 95 ? -8.062 2.594 10.173 1.00 73.06 95 LYS A O 1
ATOM 719 N N . PHE A 1 96 ? -7.544 4.260 8.805 1.00 74.19 96 PHE A N 1
ATOM 720 C CA . PHE A 1 96 ? -6.387 3.556 8.267 1.00 74.19 96 PHE A CA 1
ATOM 721 C C . PHE A 1 96 ? -5.131 4.008 9.006 1.00 74.19 96 PHE A C 1
ATOM 723 O O . PHE A 1 96 ? -5.030 5.161 9.412 1.00 74.19 96 PHE A O 1
ATOM 730 N N . VAL A 1 97 ? -4.157 3.129 9.197 1.00 76.81 97 VAL A N 1
ATOM 731 C CA . VAL A 1 97 ? -2.832 3.530 9.690 1.00 76.81 97 VAL A CA 1
ATOM 732 C C . VAL A 1 97 ? -1.825 3.093 8.652 1.00 76.81 97 VAL A C 1
ATOM 734 O O . VAL A 1 97 ? -1.551 1.903 8.528 1.00 76.81 97 VAL A O 1
ATOM 737 N N . LEU A 1 98 ? -1.310 4.055 7.886 1.00 76.12 98 LEU A N 1
ATOM 738 C CA . LEU A 1 98 ? -0.205 3.814 6.973 1.00 76.12 98 LEU A CA 1
ATOM 739 C C . LEU A 1 98 ? 1.095 3.918 7.748 1.00 76.12 98 LEU A C 1
ATOM 741 O O . LEU A 1 98 ? 1.411 4.983 8.271 1.00 76.12 98 LEU A O 1
ATOM 745 N N . LYS A 1 99 ? 1.872 2.842 7.803 1.00 74.62 99 LYS A N 1
ATOM 746 C CA . LYS A 1 99 ? 3.182 2.884 8.451 1.00 74.62 99 LYS A CA 1
ATOM 747 C C . LYS A 1 99 ? 4.275 2.334 7.548 1.00 74.62 99 LYS A C 1
ATOM 749 O O . LYS A 1 99 ? 4.102 1.315 6.885 1.00 74.62 99 LYS A O 1
ATOM 754 N N . ARG A 1 100 ? 5.396 3.051 7.525 1.00 72.94 100 ARG A N 1
ATOM 755 C CA . ARG A 1 100 ? 6.610 2.743 6.773 1.00 72.94 100 ARG A CA 1
ATOM 756 C C . ARG A 1 100 ? 7.819 2.995 7.668 1.00 72.94 100 ARG A C 1
ATOM 758 O O . ARG A 1 100 ? 8.196 4.145 7.900 1.00 72.94 100 ARG A O 1
ATOM 765 N N . GLY A 1 101 ? 8.449 1.926 8.148 1.00 71.81 101 GLY A N 1
ATOM 766 C CA . GLY A 1 101 ? 9.521 2.031 9.140 1.00 71.81 101 GLY A CA 1
ATOM 767 C C . GLY A 1 101 ? 9.052 2.802 10.381 1.00 71.81 101 GLY A C 1
ATOM 768 O O . GLY A 1 101 ? 8.037 2.451 10.981 1.00 71.81 101 GLY A O 1
ATOM 769 N N . ASP A 1 102 ? 9.769 3.874 10.725 1.00 67.38 102 ASP A N 1
ATOM 770 C CA . ASP A 1 102 ? 9.449 4.758 11.860 1.00 67.38 102 ASP A CA 1
ATOM 771 C C . ASP A 1 102 ? 8.349 5.792 11.544 1.00 67.38 102 ASP A C 1
ATOM 773 O O . ASP A 1 102 ? 7.825 6.457 12.433 1.00 67.38 102 ASP A O 1
ATOM 777 N N . VAL A 1 103 ? 7.985 5.948 10.266 1.00 67.69 103 VAL A N 1
ATOM 778 C CA . VAL A 1 103 ? 6.968 6.912 9.842 1.00 67.69 103 VAL A CA 1
ATOM 779 C C . VAL A 1 103 ? 5.597 6.257 9.930 1.00 67.69 103 VAL A C 1
ATOM 781 O O . VAL A 1 103 ? 5.289 5.344 9.168 1.00 67.69 103 VAL A O 1
ATOM 784 N N . GLU A 1 104 ? 4.762 6.748 10.839 1.00 69.12 104 GLU A N 1
ATOM 785 C CA . GLU A 1 104 ? 3.356 6.371 10.961 1.00 69.12 104 GLU A CA 1
ATOM 786 C C . GLU A 1 104 ? 2.458 7.553 10.594 1.00 69.12 104 GLU A C 1
ATOM 788 O O . GLU A 1 104 ? 2.654 8.687 11.031 1.00 69.12 104 GLU A O 1
ATOM 793 N N . VAL A 1 105 ? 1.459 7.271 9.770 1.00 67.75 105 VAL A N 1
ATOM 794 C CA . VAL A 1 105 ? 0.568 8.243 9.161 1.00 67.75 105 VAL A CA 1
ATOM 795 C C . VAL A 1 105 ? -0.861 7.732 9.329 1.00 67.75 105 VAL A C 1
ATOM 797 O O . VAL A 1 105 ? -1.291 6.784 8.673 1.00 67.75 105 VAL A O 1
ATOM 800 N N . GLN A 1 106 ? -1.626 8.361 10.224 1.00 65.69 106 GLN A N 1
ATOM 801 C CA . GLN A 1 106 ? -3.034 8.014 10.431 1.00 65.69 106 GLN A CA 1
ATOM 802 C C . GLN A 1 106 ? -3.882 8.563 9.284 1.00 65.69 106 GLN A C 1
ATOM 804 O O . GLN A 1 106 ? -3.915 9.762 9.021 1.00 65.69 106 GLN A O 1
ATOM 809 N N . ALA A 1 107 ? -4.549 7.664 8.584 1.00 57.00 107 ALA A N 1
ATOM 810 C CA . ALA A 1 107 ? -5.349 7.861 7.394 1.00 57.00 107 ALA A CA 1
ATOM 811 C C . ALA A 1 107 ?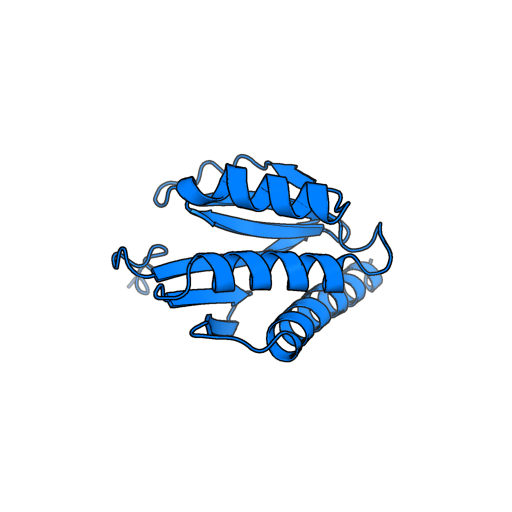 -6.835 7.922 7.711 1.00 57.00 107 ALA A C 1
ATOM 813 O O . ALA A 1 107 ? -7.574 6.961 7.528 1.00 57.00 107 ALA A O 1
ATOM 814 N N . SER A 1 108 ? -7.275 9.110 8.117 1.00 55.00 108 SER A N 1
ATOM 815 C CA . SER A 1 108 ? -8.676 9.515 8.016 1.00 55.00 108 SER A CA 1
ATOM 816 C C . SER A 1 108 ? -8.816 10.455 6.813 1.00 55.00 108 SER A C 1
ATOM 818 O O . SER A 1 108 ? -8.469 11.629 6.910 1.00 55.00 108 SER A O 1
ATOM 820 N N . GLY A 1 109 ? -9.284 9.946 5.665 1.00 55.09 109 GLY A N 1
ATOM 821 C CA . GLY A 1 109 ? -9.651 10.775 4.503 1.00 55.09 109 GLY A CA 1
ATOM 822 C C . GLY A 1 109 ? -8.489 11.420 3.727 1.00 55.09 109 GLY A C 1
ATOM 823 O O . GLY A 1 109 ? -8.513 12.623 3.462 1.00 55.09 109 GLY A O 1
ATOM 824 N N . TYR A 1 110 ? -7.463 10.652 3.341 1.00 57.84 110 TYR A N 1
ATOM 825 C CA . TYR A 1 110 ? -6.313 11.209 2.613 1.00 57.84 110 TYR A CA 1
ATOM 826 C C . TYR A 1 110 ? -6.631 11.747 1.214 1.00 57.84 110 TYR A C 1
ATOM 828 O O . TYR A 1 110 ? -7.370 11.158 0.427 1.00 57.84 110 TYR A O 1
ATOM 836 N N . SER A 1 111 ? -5.939 12.838 0.872 1.00 57.78 111 SER A N 1
ATOM 837 C CA . SER A 1 111 ? -5.772 13.297 -0.508 1.00 57.78 111 SER A CA 1
ATOM 838 C C . SER A 1 111 ? -4.710 12.455 -1.223 1.00 57.78 111 SER A C 1
ATOM 840 O O . SER A 1 111 ? -3.635 12.220 -0.673 1.00 57.78 111 SER A O 1
ATOM 842 N N . GLU A 1 112 ? -4.979 12.074 -2.475 1.00 57.44 112 GLU A N 1
ATOM 843 C CA . GLU A 1 112 ? -4.113 11.263 -3.357 1.00 57.44 112 GLU A CA 1
ATOM 844 C C . GLU A 1 112 ? -2.638 11.699 -3.359 1.00 57.44 112 GLU A C 1
ATOM 846 O O . GLU A 1 112 ? -1.730 10.871 -3.393 1.00 57.44 112 GLU A O 1
ATOM 851 N N . LYS A 1 113 ? -2.397 13.009 -3.241 1.00 65.06 113 LYS A N 1
ATOM 852 C CA . LYS A 1 113 ? -1.060 13.599 -3.181 1.00 65.06 113 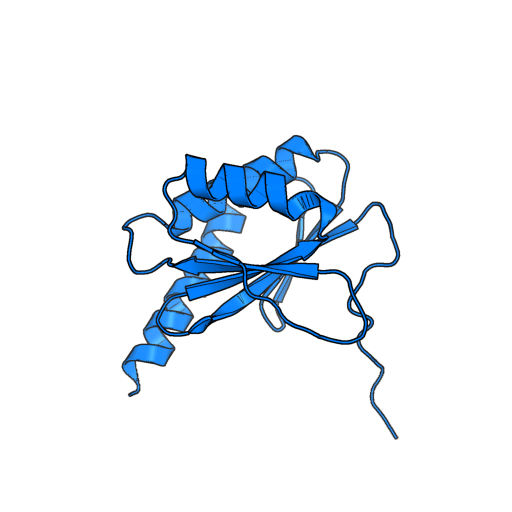LYS A CA 1
ATOM 853 C C . LYS A 1 113 ? -0.211 13.062 -2.020 1.00 65.06 113 LYS A C 1
ATOM 855 O O . LYS A 1 113 ? 0.947 12.742 -2.241 1.00 65.06 113 LYS A O 1
ATOM 860 N N . HIS A 1 114 ? -0.776 12.925 -0.820 1.00 67.06 114 HIS A N 1
ATOM 861 C CA . HIS A 1 114 ? -0.013 12.526 0.370 1.00 67.06 114 HIS A CA 1
ATOM 862 C C . HIS A 1 114 ? 0.377 11.042 0.317 1.00 67.06 114 HIS A C 1
ATOM 864 O O . HIS A 1 114 ? 1.498 10.676 0.654 1.00 67.06 114 HIS A O 1
ATOM 870 N N . VAL A 1 115 ? -0.534 10.194 -0.177 1.00 70.31 115 VAL A N 1
ATOM 871 C CA . VAL A 1 115 ? -0.248 8.772 -0.427 1.00 70.31 115 VAL A CA 1
ATOM 872 C C . VAL A 1 115 ? 0.837 8.642 -1.492 1.00 70.31 115 VAL A C 1
ATOM 874 O O . VAL A 1 115 ? 1.789 7.887 -1.315 1.00 70.31 115 VAL A O 1
ATOM 877 N N . LYS A 1 116 ? 0.738 9.426 -2.571 1.00 68.31 116 LYS A N 1
ATOM 878 C CA . LYS A 1 116 ? 1.752 9.443 -3.621 1.00 68.31 116 LYS A CA 1
ATOM 879 C C . LYS A 1 116 ? 3.119 9.881 -3.096 1.00 68.31 116 LYS A C 1
ATOM 881 O O . LYS A 1 116 ? 4.091 9.227 -3.430 1.00 68.31 116 LYS A O 1
ATOM 886 N N . GLU A 1 117 ? 3.204 10.933 -2.280 1.00 72.75 117 GLU A N 1
ATOM 887 C CA . GLU A 1 117 ? 4.473 11.387 -1.683 1.00 72.75 117 GLU A CA 1
ATOM 888 C C . GLU A 1 117 ? 5.102 10.303 -0.794 1.00 72.75 117 GLU A C 1
ATOM 890 O O . GLU A 1 117 ? 6.299 10.046 -0.897 1.00 72.75 117 GLU A O 1
ATOM 895 N N . LEU A 1 118 ? 4.295 9.600 0.007 1.00 72.38 118 LEU A N 1
ATOM 896 C CA . LEU A 1 118 ? 4.775 8.502 0.849 1.00 72.38 118 LEU A CA 1
ATOM 897 C C . LEU A 1 118 ? 5.318 7.328 0.021 1.00 72.38 118 LEU A C 1
ATOM 899 O O . LEU A 1 118 ? 6.345 6.746 0.377 1.00 72.38 118 LEU A O 1
ATOM 903 N N . LEU A 1 119 ? 4.650 6.997 -1.088 1.00 73.00 119 LEU A N 1
ATOM 904 C CA . LEU A 1 119 ? 5.106 5.955 -2.005 1.00 73.00 119 LEU A CA 1
ATOM 905 C C . LEU A 1 119 ? 6.320 6.399 -2.837 1.00 73.00 119 LEU A C 1
ATOM 907 O O . LEU A 1 119 ? 7.223 5.595 -3.044 1.00 73.00 119 LEU A O 1
ATOM 911 N N . ASP A 1 120 ? 6.388 7.662 -3.268 1.00 74.06 120 ASP A N 1
ATOM 912 C CA . ASP A 1 120 ? 7.532 8.255 -3.987 1.00 74.06 120 ASP A CA 1
ATOM 913 C C . ASP A 1 120 ? 8.802 8.195 -3.142 1.00 74.06 120 ASP A C 1
ATOM 915 O O . ASP A 1 120 ? 9.827 7.668 -3.574 1.00 74.06 120 ASP A O 1
ATOM 919 N N . GLU A 1 121 ? 8.694 8.580 -1.872 1.00 72.31 121 GLU A N 1
ATOM 920 C CA . GLU A 1 121 ? 9.755 8.387 -0.889 1.00 72.31 121 GLU A CA 1
ATOM 921 C C . GLU A 1 121 ? 10.092 6.898 -0.667 1.00 72.31 121 GLU A C 1
ATOM 923 O O . GLU A 1 121 ? 11.226 6.568 -0.292 1.00 72.31 121 GLU A O 1
ATOM 928 N N . ALA A 1 122 ? 9.122 5.987 -0.839 1.00 67.06 122 ALA A N 1
ATOM 929 C CA . ALA A 1 122 ? 9.321 4.536 -0.758 1.00 67.06 122 ALA A CA 1
ATOM 930 C C . ALA A 1 122 ? 10.202 4.015 -1.884 1.00 67.06 122 ALA A C 1
ATOM 932 O O . ALA A 1 122 ? 11.260 3.444 -1.606 1.00 67.06 122 ALA A O 1
ATOM 933 N N . ALA A 1 123 ? 9.821 4.300 -3.124 1.00 67.19 123 ALA A N 1
ATOM 934 C CA . ALA A 1 123 ? 10.579 3.895 -4.297 1.00 67.19 123 ALA A CA 1
ATOM 935 C C . ALA A 1 123 ? 11.937 4.593 -4.394 1.00 67.19 123 ALA A C 1
ATOM 937 O O . ALA A 1 123 ? 12.929 3.951 -4.728 1.00 67.19 123 ALA A O 1
ATOM 938 N N . ARG A 1 124 ? 12.022 5.887 -4.059 1.00 69.25 124 ARG A N 1
ATOM 939 C CA . ARG A 1 124 ? 13.282 6.633 -4.146 1.00 69.25 124 ARG A CA 1
ATOM 940 C C . ARG A 1 124 ? 14.358 6.053 -3.233 1.00 69.25 124 ARG A C 1
ATOM 942 O O . ARG A 1 124 ? 15.451 5.768 -3.709 1.00 69.25 124 ARG A O 1
ATOM 949 N N . ARG A 1 125 ? 14.037 5.796 -1.959 1.00 64.88 125 ARG A N 1
ATOM 950 C CA . ARG A 1 125 ? 14.997 5.146 -1.050 1.00 64.88 125 ARG A CA 1
ATOM 951 C C . ARG A 1 125 ? 15.373 3.741 -1.506 1.00 64.88 125 ARG A C 1
ATOM 953 O O . ARG A 1 125 ? 16.472 3.295 -1.210 1.00 64.88 125 ARG A O 1
ATOM 960 N N . GLN A 1 126 ? 14.478 3.038 -2.195 1.00 59.09 126 GLN A N 1
ATOM 961 C CA . GLN A 1 126 ? 14.790 1.722 -2.742 1.00 59.09 126 GLN A CA 1
ATOM 962 C C . GLN A 1 126 ? 15.827 1.806 -3.862 1.00 59.09 126 GLN A C 1
ATOM 964 O O . GLN A 1 126 ? 16.803 1.066 -3.842 1.00 59.09 126 GLN A O 1
ATOM 969 N N . ALA A 1 127 ? 15.659 2.759 -4.780 1.00 60.72 127 ALA A N 1
ATOM 970 C CA . ALA A 1 127 ? 16.632 3.018 -5.835 1.00 60.72 127 ALA A CA 1
ATOM 971 C C . ALA A 1 127 ? 17.995 3.476 -5.276 1.00 60.72 127 ALA A C 1
ATOM 973 O O . ALA A 1 127 ? 19.036 3.117 -5.816 1.00 60.72 127 ALA A O 1
ATOM 974 N N . GLU A 1 128 ? 18.003 4.244 -4.182 1.00 61.81 128 GLU A N 1
ATOM 975 C CA . GLU A 1 128 ? 19.240 4.678 -3.514 1.00 61.81 128 GLU A CA 1
ATOM 976 C C . GLU A 1 128 ? 19.986 3.524 -2.825 1.00 61.81 128 GLU A C 1
ATOM 978 O O . GLU A 1 128 ? 21.212 3.536 -2.792 1.00 61.81 128 GLU A O 1
ATOM 983 N N . LEU A 1 129 ? 19.271 2.523 -2.301 1.00 57.03 129 LEU A N 1
ATOM 984 C CA . LEU A 1 129 ? 19.872 1.340 -1.671 1.00 57.03 129 LEU A CA 1
ATOM 985 C C . LEU A 1 129 ? 20.398 0.323 -2.695 1.00 57.03 129 LEU A C 1
ATOM 987 O O . LEU A 1 129 ? 21.358 -0.383 -2.403 1.00 57.03 129 LEU A O 1
ATOM 991 N N . ASP A 1 130 ? 19.795 0.257 -3.883 1.00 52.78 130 ASP A N 1
ATOM 992 C CA . ASP A 1 130 ? 20.245 -0.621 -4.971 1.00 52.78 130 ASP A CA 1
ATOM 993 C C . ASP A 1 130 ? 21.489 -0.070 -5.699 1.00 52.78 130 ASP A C 1
ATOM 995 O O . ASP A 1 130 ? 22.326 -0.825 -6.187 1.00 52.78 130 ASP A O 1
ATOM 999 N N . GLY A 1 131 ? 21.669 1.257 -5.702 1.00 48.69 131 GLY A N 1
ATOM 1000 C CA . GLY A 1 131 ? 22.813 1.932 -6.327 1.00 48.69 131 GLY A CA 1
ATOM 1001 C C . GLY A 1 131 ? 24.148 1.855 -5.569 1.00 48.69 131 GLY A C 1
ATOM 1002 O O . GLY A 1 131 ? 25.154 2.318 -6.106 1.00 48.69 131 GLY A O 1
ATOM 1003 N N . ASP A 1 132 ? 24.177 1.295 -4.353 1.00 44.38 132 ASP A N 1
ATOM 1004 C CA . ASP A 1 132 ? 25.388 1.132 -3.518 1.00 44.38 132 ASP A CA 1
ATOM 1005 C C . ASP A 1 132 ? 25.916 -0.321 -3.510 1.00 44.38 132 ASP A C 1
ATOM 1007 O O . ASP A 1 132 ? 26.550 -0.757 -2.547 1.00 44.38 132 ASP A O 1
ATOM 1011 N N . ARG A 1 133 ? 25.650 -1.102 -4.569 1.00 42.09 133 ARG A N 1
ATOM 1012 C CA . ARG A 1 133 ? 26.113 -2.495 -4.701 1.00 42.09 133 ARG A CA 1
ATOM 1013 C C . ARG A 1 133 ? 27.050 -2.740 -5.882 1.00 42.09 133 ARG A C 1
ATOM 1015 O O . ARG A 1 133 ? 26.791 -2.222 -6.988 1.00 42.09 133 ARG A O 1
#